Protein AF-A0A382KYK8-F1 (afdb_monomer)

pLDDT: mean 78.38, std 18.57, range [39.12, 96.62]

Solvent-accessible surface area (backbone atoms only — not comparable to full-atom values): 7156 Å² total; per-residue (Å²): 129,65,66,66,61,53,52,54,62,71,41,46,68,60,48,44,56,54,32,42,56,54,31,63,74,68,73,51,92,63,55,36,68,57,48,45,52,54,21,53,52,52,42,62,76,45,49,87,73,59,87,75,81,66,63,66,63,52,39,51,50,46,31,50,51,52,51,55,53,50,55,52,48,55,55,49,52,56,48,50,53,51,52,49,51,56,47,48,55,62,65,65,50,72,93,59,94,75,74,80,61,90,74,58,72,66,59,71,66,58,63,67,73,60,71,85,72,75,133

Mean predicted aligned error: 13.21 Å

Secondary structure (DSSP, 8-state):
-HHHHHHHHHHHHHHHHHHHHHHHHHT----HHHHHHHHHHHHHHTGGG--SS-HHHHHHHHHHHHHHHHHHHHHHHHHHHHHHHHHHHHHHS--S-PPPPTTSHHHHTTTGGGSS---

Organism: NCBI:txid408172

Sequence (119 aa):
MSNFKENLKSMYPELMRIAKRLVEKKNDEVDAADLVQKALLRALEKQNLFKGGNQTAWVITIMKNIYYDEYRKNKIEVKQEREEQENLEKVWRPKSKWKPSSSVDRAIHKDEETLDNID

Nearest PDB structures (foldseek):
  1rp3-assembly2_C  TM=6.446E-01  e=8.672E-01  Aquifex aeolicus
  7lq4-assembly1_A  TM=7.187E-01  e=2.325E+00  Rubrobacter radiotolerans
  7zmg-assembly1_P  TM=4.085E-01  e=1.420E+00  Thermochaetoides thermophila DSM 1495

Foldseek 3Di:
DVPLVVVLVVCLVVQLVVLVVVCVVVVDPDDSNVLSVVLSVVCVVCVVVCPDDDSNVVSSVSSVVVVVVVVVVVVVVVVVVVVVVVVVVVVPPPPDPDDDDPPPVVPVVPVVVPPVPDD

Structure (mmCIF, N/CA/C/O backbone):
data_AF-A0A382KYK8-F1
#
_entry.id   AF-A0A382KYK8-F1
#
loop_
_atom_site.group_PDB
_atom_site.id
_atom_site.type_symbol
_atom_site.label_atom_id
_atom_site.label_alt_id
_atom_site.label_comp_id
_atom_site.label_asym_id
_atom_site.label_entity_id
_atom_site.label_seq_id
_atom_site.pdbx_PDB_ins_code
_atom_site.Cartn_x
_atom_site.Cartn_y
_atom_site.Cartn_z
_atom_site.occupancy
_atom_site.B_iso_or_equiv
_atom_site.auth_seq_id
_atom_site.auth_comp_id
_atom_site.auth_asym_id
_atom_site.auth_atom_id
_atom_site.pdbx_PDB_model_num
ATOM 1 N N . MET A 1 1 ? -18.354 -3.290 16.861 1.00 48.41 1 MET A N 1
ATOM 2 C CA . MET A 1 1 ? -17.381 -3.594 15.783 1.00 48.41 1 MET A CA 1
ATOM 3 C C . MET A 1 1 ? -17.184 -2.456 14.761 1.00 48.41 1 MET A C 1
ATOM 5 O O . MET A 1 1 ? -16.344 -2.602 13.886 1.00 48.41 1 MET A O 1
ATOM 9 N N . SER A 1 2 ? -17.861 -1.301 14.871 1.00 60.38 2 SER A N 1
ATOM 10 C CA . SER A 1 2 ? -17.765 -0.215 13.869 1.00 60.38 2 SER A CA 1
ATOM 11 C C . SER A 1 2 ? -16.482 0.631 13.912 1.00 60.38 2 SER A C 1
ATOM 13 O O . SER A 1 2 ? -16.154 1.274 12.924 1.00 60.38 2 SER A O 1
ATOM 15 N N . ASN A 1 3 ? -15.721 0.605 15.011 1.00 81.38 3 ASN A N 1
ATOM 16 C CA . ASN A 1 3 ? -14.573 1.502 15.194 1.00 81.38 3 ASN A CA 1
ATOM 17 C C . ASN A 1 3 ? -13.416 1.207 14.210 1.00 81.38 3 ASN A C 1
ATOM 19 O O . ASN A 1 3 ? -12.821 2.119 13.652 1.00 81.38 3 ASN A O 1
ATOM 23 N N . PHE A 1 4 ? -13.153 -0.070 13.896 1.00 85.31 4 PHE A N 1
ATOM 24 C CA . PHE A 1 4 ? -12.041 -0.436 13.007 1.00 85.31 4 PHE A CA 1
ATOM 25 C C . PHE A 1 4 ? -12.234 0.071 11.571 1.00 85.31 4 PHE A C 1
ATOM 27 O O . PHE A 1 4 ? -11.308 0.634 10.991 1.00 85.31 4 PHE A O 1
ATOM 34 N N . LYS A 1 5 ? -13.436 -0.103 11.002 1.00 87.00 5 LYS A N 1
ATOM 35 C CA . LYS A 1 5 ? -13.753 0.336 9.633 1.00 87.00 5 LYS A CA 1
ATOM 36 C C . LYS A 1 5 ? -13.777 1.858 9.508 1.00 87.00 5 LYS A C 1
ATOM 38 O O . LYS A 1 5 ? -13.285 2.380 8.515 1.00 87.00 5 LYS A O 1
ATOM 43 N N . GLU A 1 6 ? -14.319 2.558 10.502 1.00 88.81 6 GLU A N 1
ATOM 44 C CA . GLU A 1 6 ? -14.318 4.026 10.512 1.00 88.81 6 GLU A CA 1
ATOM 45 C C . GLU A 1 6 ? -12.892 4.586 10.608 1.00 88.81 6 GLU A C 1
ATOM 47 O O . GLU A 1 6 ? -12.537 5.486 9.848 1.00 88.81 6 GLU A O 1
ATOM 52 N N . ASN A 1 7 ? -12.025 3.969 11.419 1.00 89.25 7 ASN A N 1
ATOM 53 C CA . ASN A 1 7 ? -10.605 4.324 11.459 1.00 89.25 7 ASN A CA 1
ATOM 54 C C . ASN A 1 7 ? -9.898 4.096 10.116 1.00 89.25 7 ASN A C 1
ATOM 56 O O . ASN A 1 7 ? -9.038 4.878 9.735 1.00 89.25 7 ASN A O 1
ATOM 60 N N . LEU A 1 8 ? -10.254 3.054 9.360 1.00 89.31 8 LEU A N 1
ATOM 61 C CA . LEU A 1 8 ? -9.674 2.847 8.028 1.00 89.31 8 LEU A CA 1
ATOM 62 C C . LEU A 1 8 ? -10.082 3.938 7.034 1.00 89.31 8 LEU A C 1
ATOM 64 O O . LEU A 1 8 ? -9.251 4.384 6.245 1.00 89.31 8 LEU A O 1
ATOM 68 N N . LYS A 1 9 ? -11.344 4.384 7.074 1.00 90.38 9 LYS A N 1
ATOM 69 C CA . LYS A 1 9 ? -11.821 5.472 6.208 1.00 90.38 9 LYS A CA 1
ATOM 70 C C . LYS A 1 9 ? -11.085 6.776 6.506 1.00 90.38 9 LYS A C 1
ATOM 72 O O . LYS A 1 9 ? -10.661 7.456 5.576 1.00 90.38 9 LYS A O 1
ATOM 77 N N . SER A 1 10 ? -10.896 7.107 7.784 1.00 92.25 10 SER A N 1
ATOM 78 C CA . SER A 1 10 ? -10.205 8.340 8.176 1.00 92.25 10 SER A CA 1
ATOM 79 C C . SER A 1 10 ? -8.714 8.337 7.813 1.00 92.25 10 SER A C 1
ATOM 81 O O . SER A 1 10 ? -8.149 9.400 7.569 1.00 92.25 10 SER A O 1
ATOM 83 N N . MET A 1 11 ? -8.086 7.162 7.692 1.00 92.25 11 MET A N 1
ATOM 84 C CA . MET A 1 11 ? -6.687 7.014 7.261 1.00 92.25 11 MET A CA 1
ATOM 85 C C . MET A 1 11 ? -6.460 7.212 5.761 1.00 92.25 11 MET A C 1
ATOM 87 O O . MET A 1 11 ? -5.315 7.407 5.347 1.00 92.25 11 MET A O 1
ATOM 91 N N . TYR A 1 12 ? -7.507 7.145 4.933 1.00 92.94 12 TYR A N 1
ATOM 92 C CA . TYR A 1 12 ? -7.371 7.161 3.473 1.00 92.94 12 TYR A CA 1
ATOM 93 C C . TYR A 1 12 ? -6.524 8.333 2.934 1.00 92.94 12 TYR A C 1
ATOM 95 O O . TYR A 1 12 ? -5.603 8.075 2.153 1.00 92.94 12 TYR A O 1
ATOM 103 N N . PRO A 1 13 ? -6.729 9.598 3.364 1.00 94.19 13 PRO A N 1
ATOM 104 C CA . PRO A 1 13 ? -5.931 10.720 2.865 1.00 94.19 13 PRO A CA 1
ATOM 105 C C . PRO A 1 13 ? -4.443 10.598 3.219 1.00 94.19 13 PRO A C 1
ATOM 107 O O . PRO A 1 13 ? -3.572 10.937 2.415 1.00 94.19 13 PRO A O 1
ATOM 110 N N . GLU A 1 14 ? -4.136 10.088 4.414 1.00 93.88 14 GLU A N 1
ATOM 111 C CA . GLU A 1 14 ? -2.758 9.907 4.867 1.00 93.88 14 GLU A CA 1
ATOM 112 C C . GLU A 1 14 ? -2.057 8.782 4.097 1.00 93.88 14 GLU A C 1
ATOM 114 O O . GLU A 1 14 ? -0.931 8.969 3.624 1.00 93.88 14 GLU A O 1
ATOM 119 N N . LEU A 1 15 ? -2.735 7.645 3.911 1.00 94.62 15 LEU A N 1
ATOM 120 C CA . LEU A 1 15 ? -2.227 6.521 3.123 1.00 94.62 15 LEU A CA 1
ATOM 121 C C . LEU A 1 15 ? -1.977 6.925 1.671 1.00 94.62 15 LEU A C 1
ATOM 123 O O . LEU A 1 15 ? -0.914 6.617 1.138 1.00 94.62 15 LEU A O 1
ATOM 127 N N . MET A 1 16 ? -2.891 7.688 1.069 1.00 95.94 16 MET A N 1
ATOM 128 C CA . MET A 1 16 ? -2.743 8.213 -0.290 1.00 95.94 16 MET A CA 1
ATOM 129 C C . MET A 1 16 ? -1.484 9.070 -0.443 1.00 95.94 16 MET A C 1
ATOM 131 O O . MET A 1 16 ? -0.712 8.883 -1.383 1.00 95.94 16 MET A O 1
ATOM 135 N N . ARG A 1 17 ? -1.227 9.984 0.501 1.00 95.81 17 ARG A N 1
ATOM 136 C CA . ARG A 1 17 ? -0.013 10.814 0.484 1.00 95.81 17 ARG A CA 1
ATOM 137 C C . ARG A 1 17 ? 1.257 9.961 0.545 1.00 95.81 17 ARG A C 1
ATOM 139 O O . ARG A 1 17 ? 2.232 10.252 -0.144 1.00 95.81 17 ARG A O 1
ATOM 146 N N . ILE A 1 18 ? 1.261 8.920 1.378 1.00 94.50 18 ILE A N 1
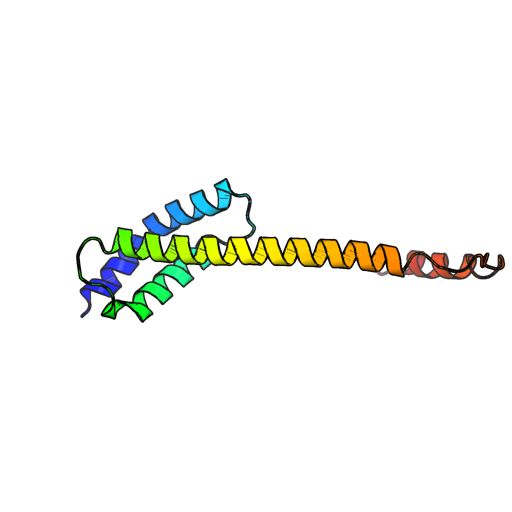ATOM 147 C CA . ILE A 1 18 ? 2.413 8.022 1.523 1.00 94.50 18 ILE A CA 1
ATOM 148 C C . ILE A 1 18 ? 2.593 7.161 0.265 1.00 94.50 18 ILE A C 1
ATOM 150 O O . ILE A 1 18 ? 3.723 7.013 -0.194 1.00 94.50 18 ILE A O 1
ATOM 154 N N . ALA A 1 19 ? 1.508 6.627 -0.299 1.00 94.69 19 ALA A N 1
ATOM 155 C CA . ALA A 1 19 ? 1.528 5.814 -1.511 1.00 94.69 19 ALA A CA 1
ATOM 156 C C . ALA A 1 19 ? 2.083 6.595 -2.708 1.00 94.69 19 ALA A C 1
ATOM 158 O O . ALA A 1 19 ? 3.018 6.123 -3.347 1.00 94.69 19 ALA A O 1
ATOM 159 N N . LYS A 1 20 ? 1.609 7.828 -2.937 1.00 94.62 20 LYS A N 1
ATOM 160 C CA . LYS A 1 20 ? 2.137 8.706 -3.998 1.00 94.62 20 LYS A CA 1
ATOM 161 C C . LYS A 1 20 ? 3.644 8.908 -3.878 1.00 94.62 20 LYS A C 1
ATOM 163 O O . LYS A 1 20 ? 4.380 8.661 -4.824 1.00 94.62 20 LYS A O 1
ATOM 168 N N . ARG A 1 21 ? 4.121 9.232 -2.671 1.00 93.38 21 ARG A N 1
ATOM 169 C CA . ARG A 1 21 ? 5.557 9.405 -2.411 1.00 93.38 21 ARG A CA 1
ATOM 170 C C . ARG A 1 21 ? 6.371 8.127 -2.654 1.00 93.38 21 ARG A C 1
ATOM 172 O O . ARG A 1 21 ? 7.545 8.215 -3.006 1.00 93.38 21 ARG A O 1
ATOM 179 N N . LEU A 1 22 ? 5.797 6.947 -2.404 1.00 90.12 22 LEU A N 1
ATOM 180 C CA . LEU A 1 22 ? 6.465 5.669 -2.669 1.00 90.12 22 LEU A CA 1
ATOM 181 C C . LEU A 1 22 ? 6.608 5.416 -4.172 1.00 90.12 22 LEU A C 1
ATOM 183 O O . LEU A 1 22 ? 7.717 5.121 -4.612 1.00 90.12 22 LEU A O 1
ATOM 187 N N . VAL A 1 23 ? 5.518 5.585 -4.923 1.00 90.19 23 VAL A N 1
ATOM 188 C CA . VAL A 1 23 ? 5.469 5.394 -6.381 1.00 90.19 23 VAL A CA 1
ATOM 189 C C . VAL A 1 23 ? 6.405 6.379 -7.089 1.00 90.19 23 VAL A C 1
ATOM 191 O O . VAL A 1 23 ? 7.269 5.966 -7.861 1.00 90.19 23 VAL A O 1
ATOM 194 N N . GLU A 1 24 ? 6.334 7.667 -6.737 1.00 88.94 24 GLU A N 1
ATOM 195 C CA . GLU A 1 24 ? 7.195 8.719 -7.301 1.00 88.94 24 GLU A CA 1
ATOM 196 C C . 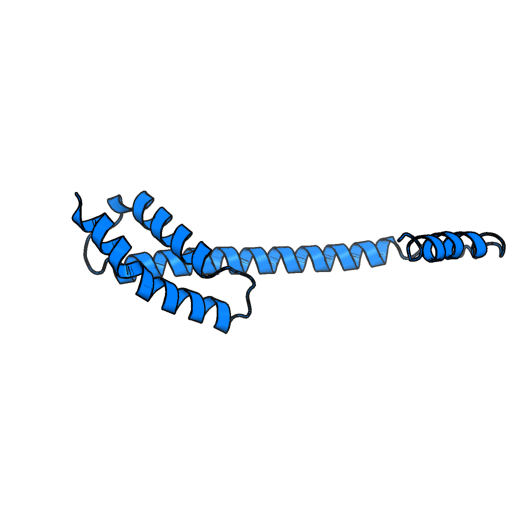GLU A 1 24 ? 8.686 8.434 -7.083 1.00 88.94 24 GLU A C 1
ATOM 198 O O . GLU A 1 24 ? 9.503 8.621 -7.980 1.00 88.94 24 GLU A O 1
ATOM 203 N N . LYS A 1 25 ? 9.069 7.951 -5.892 1.00 84.50 25 LYS A N 1
ATOM 204 C CA . LYS A 1 25 ? 10.482 7.726 -5.548 1.00 84.50 25 LYS A CA 1
ATOM 205 C C . LYS A 1 25 ? 11.153 6.678 -6.439 1.00 84.50 25 LYS A C 1
ATOM 207 O O . LYS A 1 25 ? 12.374 6.707 -6.596 1.00 84.50 25 LYS A O 1
ATOM 212 N N . LYS A 1 26 ? 10.391 5.708 -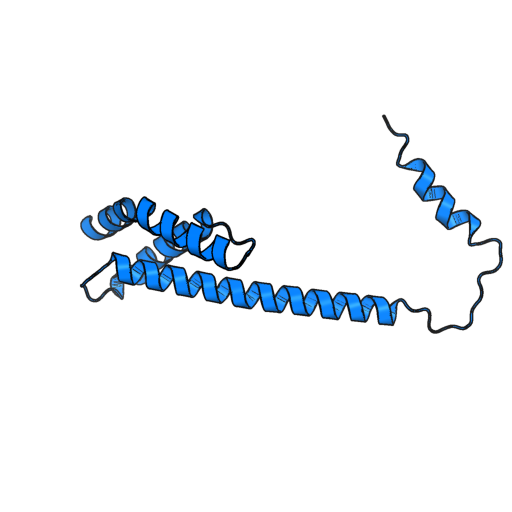6.929 1.00 77.88 26 LYS A N 1
ATOM 213 C CA . LYS A 1 26 ? 10.920 4.555 -7.659 1.00 77.88 26 LYS A CA 1
ATOM 214 C C . LYS A 1 26 ? 10.643 4.599 -9.154 1.00 77.88 26 LYS A C 1
ATOM 216 O O . LYS A 1 26 ? 11.197 3.762 -9.857 1.00 77.88 26 LYS A O 1
ATOM 221 N N . ASN A 1 27 ? 9.893 5.607 -9.608 1.00 73.12 27 ASN A N 1
ATOM 222 C CA . ASN A 1 27 ? 9.459 5.749 -10.993 1.00 73.12 27 ASN A CA 1
ATOM 223 C C . ASN A 1 27 ? 8.799 4.458 -11.509 1.00 73.12 27 ASN A C 1
ATOM 225 O O . ASN A 1 27 ? 9.095 3.999 -12.609 1.00 73.12 27 ASN A O 1
ATOM 229 N N . ASP A 1 28 ? 7.971 3.848 -10.658 1.00 74.06 28 ASP A N 1
ATOM 230 C CA . ASP A 1 28 ? 7.219 2.641 -10.990 1.00 74.06 28 ASP A CA 1
ATOM 231 C C . ASP A 1 28 ? 5.858 3.015 -11.582 1.00 74.06 28 ASP A C 1
ATOM 233 O O . ASP A 1 28 ? 5.263 4.019 -11.197 1.00 74.06 28 ASP A O 1
ATOM 237 N N . GLU A 1 29 ? 5.315 2.155 -12.440 1.00 79.50 29 GLU A N 1
ATOM 238 C CA . GLU A 1 29 ? 3.978 2.312 -13.040 1.00 79.50 29 GLU A CA 1
ATOM 239 C C . GLU A 1 29 ? 2.822 1.926 -12.097 1.00 79.50 29 GLU A C 1
ATOM 241 O O . GLU A 1 29 ? 1.664 1.863 -12.503 1.00 79.50 29 GLU A O 1
ATOM 246 N N . VAL A 1 30 ? 3.109 1.642 -10.824 1.00 83.38 30 VAL A N 1
ATOM 247 C CA . VAL A 1 30 ? 2.088 1.220 -9.857 1.00 83.38 30 VAL A CA 1
ATOM 248 C C . VAL A 1 30 ? 1.158 2.392 -9.537 1.00 83.38 30 VAL A C 1
ATOM 250 O O . VAL A 1 30 ? 1.604 3.427 -9.044 1.00 83.38 30 VAL A O 1
ATOM 253 N N . ASP A 1 31 ? -0.149 2.217 -9.731 1.00 90.62 31 ASP A N 1
ATOM 254 C CA . ASP A 1 31 ? -1.132 3.227 -9.340 1.00 90.62 31 ASP A CA 1
ATOM 255 C C . ASP A 1 31 ? -1.219 3.337 -7.805 1.00 90.62 31 ASP A C 1
ATOM 257 O O . ASP A 1 31 ? -1.561 2.390 -7.088 1.00 90.62 31 ASP A O 1
ATOM 261 N N . ALA A 1 32 ? -0.924 4.530 -7.282 1.00 93.31 32 ALA A N 1
ATOM 262 C CA . ALA A 1 32 ? -0.992 4.822 -5.855 1.00 93.31 32 ALA A CA 1
ATOM 263 C C . ALA A 1 32 ? -2.399 4.597 -5.270 1.00 93.31 32 ALA A C 1
ATOM 265 O O . ALA A 1 32 ? -2.518 4.184 -4.114 1.00 93.31 32 ALA A O 1
ATOM 266 N N . ALA A 1 33 ? -3.460 4.864 -6.036 1.00 93.69 33 ALA A N 1
ATOM 267 C CA . ALA A 1 33 ? -4.830 4.660 -5.582 1.00 93.69 33 ALA A CA 1
ATOM 268 C C . ALA A 1 33 ? -5.165 3.171 -5.448 1.00 93.69 33 ALA A C 1
ATOM 270 O O . ALA A 1 33 ? -5.773 2.765 -4.453 1.00 93.69 33 ALA A O 1
ATOM 271 N N . ASP A 1 34 ? -4.727 2.357 -6.406 1.00 94.56 34 ASP A N 1
ATOM 272 C CA . ASP A 1 34 ? -4.887 0.904 -6.366 1.00 94.56 34 ASP A CA 1
ATOM 273 C C . ASP A 1 34 ? -4.116 0.288 -5.187 1.00 94.56 34 ASP A C 1
ATOM 275 O O . ASP A 1 34 ? -4.674 -0.482 -4.400 1.00 94.56 34 ASP A O 1
ATOM 279 N N . LEU A 1 35 ? -2.873 0.728 -4.961 1.00 95.12 35 LEU A N 1
ATOM 280 C CA . LEU A 1 35 ? -2.063 0.284 -3.826 1.00 95.12 35 LEU A CA 1
ATOM 281 C C . LEU A 1 35 ? -2.757 0.537 -2.474 1.00 95.12 35 LEU A C 1
ATOM 283 O O . LEU A 1 35 ? -2.770 -0.336 -1.598 1.00 95.12 35 LEU A O 1
ATOM 287 N N . VAL A 1 36 ? -3.352 1.721 -2.290 1.00 96.62 36 VAL A N 1
ATOM 288 C CA . VAL A 1 36 ? -4.097 2.057 -1.064 1.00 96.62 36 VAL A CA 1
ATOM 289 C C . VAL A 1 36 ? -5.333 1.177 -0.919 1.00 96.62 36 VAL A C 1
ATOM 291 O O . VAL A 1 36 ? -5.581 0.653 0.170 1.00 96.62 36 VAL A O 1
ATOM 294 N N . GLN A 1 37 ? -6.098 0.981 -1.994 1.00 94.81 37 GLN A N 1
ATOM 295 C CA . GLN A 1 37 ? -7.291 0.134 -1.963 1.00 94.81 37 GLN A CA 1
ATOM 296 C C . GLN A 1 37 ? -6.949 -1.311 -1.583 1.00 94.81 37 GLN A C 1
ATOM 298 O O . GLN A 1 37 ? -7.552 -1.860 -0.655 1.00 94.81 37 GLN A O 1
ATOM 303 N N . LYS A 1 38 ? -5.923 -1.896 -2.213 1.00 96.00 38 LYS A N 1
ATOM 304 C CA . LYS A 1 38 ? -5.406 -3.231 -1.877 1.00 96.00 38 LYS A CA 1
ATOM 305 C C . LYS A 1 38 ? -4.975 -3.321 -0.415 1.00 96.00 38 LYS A C 1
ATOM 307 O O . LYS A 1 38 ? -5.307 -4.291 0.268 1.00 96.00 38 LYS A O 1
ATOM 312 N N . ALA A 1 39 ? -4.278 -2.307 0.099 1.00 96.56 39 ALA A N 1
ATOM 313 C CA . ALA A 1 39 ? -3.846 -2.275 1.493 1.00 96.56 39 ALA A CA 1
ATOM 314 C C . ALA A 1 39 ? -5.021 -2.236 2.480 1.00 96.56 39 ALA A C 1
ATOM 316 O O . ALA A 1 39 ? -5.017 -2.978 3.465 1.00 96.56 39 ALA A O 1
ATOM 317 N N . LEU A 1 40 ? -6.037 -1.412 2.213 1.00 95.31 40 LEU A N 1
ATOM 318 C CA . LEU A 1 40 ? -7.238 -1.314 3.045 1.00 95.31 40 LEU A CA 1
ATOM 319 C C . LEU A 1 40 ? -8.050 -2.613 3.027 1.00 95.31 40 LEU A C 1
ATOM 321 O O . LEU A 1 40 ? -8.456 -3.090 4.088 1.00 95.31 40 LEU A O 1
ATOM 325 N N . LEU A 1 41 ? -8.235 -3.223 1.852 1.00 95.81 41 LEU A N 1
ATOM 326 C CA . LEU A 1 41 ? -8.911 -4.515 1.718 1.00 95.81 41 LEU A CA 1
ATOM 327 C C . LEU A 1 41 ? -8.169 -5.600 2.506 1.00 95.81 41 LEU A C 1
ATOM 329 O O . LEU A 1 41 ? -8.758 -6.309 3.321 1.00 95.81 41 LEU A O 1
ATOM 333 N N . ARG A 1 42 ? -6.846 -5.662 2.348 1.00 95.75 42 ARG A N 1
ATOM 334 C CA . ARG A 1 42 ? -5.998 -6.628 3.045 1.00 95.75 42 ARG A CA 1
ATOM 335 C C . ARG A 1 42 ? -5.996 -6.429 4.559 1.00 95.75 42 ARG A C 1
ATOM 337 O O . ARG A 1 42 ? -5.940 -7.405 5.308 1.00 95.75 42 ARG A O 1
ATOM 344 N N . ALA A 1 43 ? -6.057 -5.182 5.018 1.00 95.38 43 ALA A N 1
ATOM 345 C CA . ALA A 1 43 ? -6.192 -4.850 6.430 1.00 95.38 43 ALA A CA 1
ATOM 346 C C . ALA A 1 43 ? -7.549 -5.293 6.996 1.00 95.38 43 ALA A C 1
ATOM 348 O O . ALA A 1 43 ? -7.600 -5.801 8.115 1.00 95.38 43 ALA A O 1
ATOM 349 N N . LEU A 1 44 ? -8.632 -5.147 6.224 1.00 94.12 44 LEU A N 1
ATOM 350 C CA . LEU A 1 44 ? -9.963 -5.636 6.594 1.00 94.12 44 LEU A CA 1
ATOM 351 C C . LEU A 1 44 ? -10.004 -7.162 6.701 1.00 94.12 44 LEU A C 1
ATOM 353 O O . LEU A 1 44 ? -10.505 -7.683 7.695 1.00 94.12 44 LEU A O 1
ATOM 357 N N . GLU A 1 45 ? -9.444 -7.877 5.724 1.00 95.00 45 GLU A N 1
ATOM 358 C CA . GLU A 1 45 ? -9.343 -9.345 5.752 1.00 95.00 45 GLU A CA 1
ATOM 359 C C . GLU A 1 45 ? -8.593 -9.843 6.989 1.00 95.00 45 GLU A C 1
ATOM 361 O O . GLU A 1 45 ? -8.983 -10.824 7.618 1.00 95.00 45 GLU A O 1
ATOM 366 N N . LYS A 1 46 ? -7.504 -9.153 7.341 1.00 94.56 46 LYS A N 1
ATOM 367 C CA . LYS A 1 46 ? -6.601 -9.526 8.433 1.00 94.56 46 LYS A CA 1
ATOM 368 C C . LYS A 1 46 ? -6.929 -8.843 9.756 1.00 94.56 46 LYS A C 1
ATOM 370 O O . LYS A 1 46 ? -6.098 -8.875 10.663 1.00 94.56 46 LYS A O 1
ATOM 375 N N . GLN A 1 47 ? -8.101 -8.224 9.897 1.00 93.56 47 GLN A N 1
ATOM 376 C CA . GLN A 1 47 ? -8.460 -7.466 11.102 1.00 93.56 47 GLN A CA 1
ATOM 377 C C . GLN A 1 47 ? -8.345 -8.302 12.390 1.00 93.56 47 GLN A C 1
ATOM 379 O O . GLN A 1 47 ? -8.002 -7.779 13.442 1.00 93.56 47 GLN A O 1
ATOM 384 N N . ASN A 1 48 ? -8.574 -9.616 12.306 1.00 92.62 48 ASN A N 1
ATOM 385 C CA . ASN A 1 48 ? -8.439 -10.560 13.417 1.00 92.62 48 ASN A CA 1
ATOM 386 C C . ASN A 1 48 ? -6.984 -10.763 13.882 1.00 92.62 48 ASN A C 1
ATOM 388 O O . ASN A 1 48 ? -6.757 -11.197 15.006 1.00 92.62 48 ASN A O 1
ATOM 392 N N . LEU A 1 49 ? -6.000 -10.464 13.029 1.00 93.19 49 LEU A N 1
ATOM 393 C CA . LEU A 1 49 ? -4.573 -10.530 13.355 1.00 93.19 49 LEU A CA 1
ATOM 394 C C . LEU A 1 49 ? -4.069 -9.248 14.030 1.00 93.19 49 LEU A C 1
ATOM 396 O O . LEU A 1 49 ? -2.935 -9.215 14.517 1.00 93.19 49 LEU A O 1
ATOM 400 N N . PHE A 1 50 ? -4.878 -8.187 14.051 1.00 93.12 50 PHE A N 1
ATOM 401 C CA . PHE A 1 50 ? -4.518 -6.938 14.698 1.00 93.12 50 PHE A CA 1
ATOM 402 C C . PHE A 1 50 ? -4.610 -7.088 16.222 1.00 93.12 50 PHE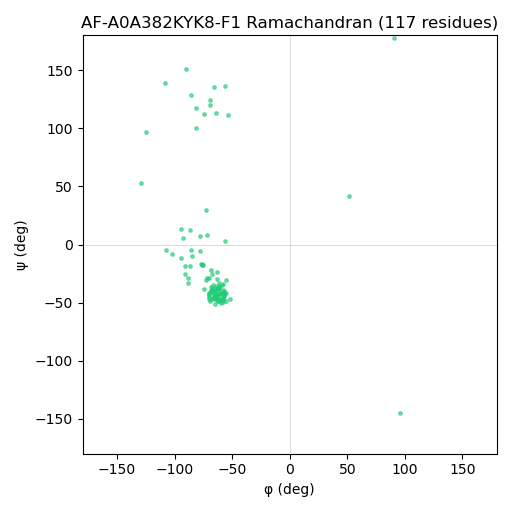 A C 1
ATOM 404 O O . PHE A 1 50 ? -5.688 -7.228 16.792 1.00 93.12 50 PHE A O 1
ATOM 411 N N . LYS A 1 51 ? -3.457 -7.036 16.895 1.00 90.38 51 LYS A N 1
ATOM 412 C CA . LYS A 1 51 ? -3.333 -7.234 18.351 1.00 90.38 51 LYS A CA 1
ATOM 413 C C . LYS A 1 51 ? -3.549 -5.953 19.177 1.00 90.38 51 LYS A C 1
ATOM 415 O O . LYS A 1 51 ? -3.226 -5.935 20.360 1.00 90.38 51 LYS A O 1
ATOM 420 N N . GLY A 1 52 ? -4.071 -4.885 18.569 1.00 86.88 52 GLY A N 1
ATOM 421 C CA . GLY A 1 52 ? -4.164 -3.554 19.179 1.00 86.88 52 GLY A CA 1
ATOM 422 C C . GLY A 1 52 ? -2.938 -2.671 18.909 1.00 86.88 52 GLY A C 1
ATOM 423 O O . GLY A 1 52 ? -1.982 -3.084 18.252 1.00 86.88 52 GLY A O 1
ATOM 424 N N . GLY A 1 53 ? -2.979 -1.427 19.394 1.00 90.75 53 GLY A N 1
ATOM 425 C CA . GLY A 1 53 ? -1.936 -0.418 19.170 1.00 90.75 53 GLY A CA 1
ATOM 426 C C . GLY A 1 53 ? -2.243 0.525 18.004 1.00 90.75 53 GLY A C 1
ATOM 427 O O . GLY A 1 53 ? -3.394 0.894 17.777 1.00 90.75 53 GLY A O 1
ATOM 428 N N . ASN A 1 54 ? -1.209 0.948 17.269 1.00 91.62 54 ASN A N 1
ATOM 429 C CA . ASN A 1 54 ? -1.358 1.906 16.173 1.00 91.62 54 ASN A CA 1
ATOM 430 C C . ASN A 1 54 ? -1.832 1.210 14.884 1.00 91.62 54 ASN A C 1
ATOM 432 O O . ASN A 1 54 ? -1.042 0.613 14.148 1.00 91.62 54 ASN A O 1
ATOM 436 N N . GLN A 1 55 ? -3.132 1.323 14.606 1.00 92.94 55 GLN A N 1
ATOM 437 C CA . GLN A 1 55 ? -3.754 0.772 13.403 1.00 92.94 55 GLN A CA 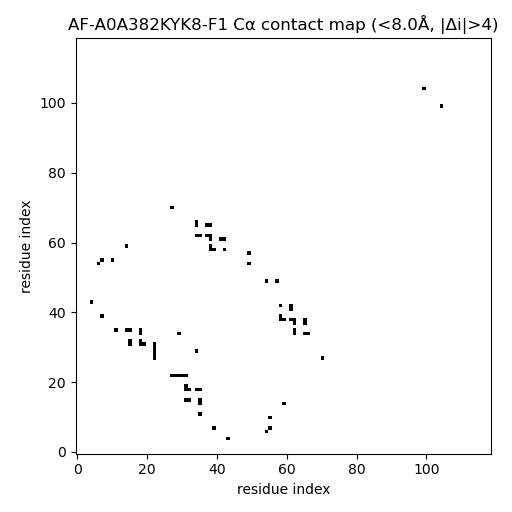1
ATOM 438 C C . GLN A 1 55 ? -3.163 1.384 12.117 1.00 92.94 55 GLN A C 1
ATOM 440 O O . GLN A 1 55 ? -2.929 0.647 11.162 1.00 92.94 55 GLN A O 1
ATOM 445 N N . THR A 1 56 ? -2.834 2.682 12.094 1.00 92.88 56 THR A N 1
ATOM 446 C CA . THR A 1 56 ? -2.266 3.355 10.911 1.00 92.88 56 THR A CA 1
ATOM 447 C C . THR A 1 56 ? -0.928 2.740 10.533 1.00 92.88 56 THR A C 1
ATOM 449 O O . THR A 1 56 ? -0.707 2.369 9.384 1.00 92.88 56 THR A O 1
ATOM 452 N N . ALA A 1 57 ? -0.040 2.569 11.514 1.00 93.88 57 ALA A N 1
ATOM 453 C CA . ALA A 1 57 ? 1.274 1.972 11.301 1.00 93.88 57 ALA A CA 1
ATOM 454 C C . ALA A 1 57 ? 1.167 0.527 10.784 1.00 93.88 57 ALA A C 1
ATOM 456 O O . ALA A 1 57 ? 1.939 0.110 9.914 1.00 93.88 57 ALA A O 1
ATOM 457 N N . TRP A 1 58 ? 0.180 -0.226 11.276 1.00 95.81 58 TRP A N 1
ATOM 458 C CA . TRP A 1 58 ? -0.079 -1.588 10.820 1.00 95.81 58 TRP A CA 1
ATOM 459 C C . TRP A 1 58 ? -0.547 -1.625 9.357 1.00 95.81 58 TRP A C 1
ATOM 461 O O . TRP A 1 58 ? 0.007 -2.378 8.556 1.00 95.81 58 TRP A O 1
ATOM 471 N N . VAL A 1 59 ? -1.479 -0.748 8.969 1.00 95.88 59 VAL A N 1
ATOM 472 C CA . VAL A 1 59 ? -1.951 -0.638 7.576 1.00 95.88 59 VAL A CA 1
ATOM 473 C C . VAL A 1 59 ? -0.840 -0.147 6.643 1.00 95.88 59 VAL A C 1
ATOM 475 O O . VAL A 1 59 ? -0.652 -0.716 5.570 1.00 95.88 59 VAL A O 1
ATOM 478 N N . ILE A 1 60 ? -0.035 0.837 7.062 1.00 95.06 60 ILE A N 1
ATOM 479 C CA . ILE A 1 60 ? 1.142 1.298 6.304 1.00 95.06 60 ILE A CA 1
ATOM 480 C C . ILE A 1 60 ? 2.126 0.145 6.068 1.00 95.06 60 ILE A C 1
ATOM 482 O O . ILE A 1 60 ? 2.713 0.044 4.991 1.00 95.06 60 ILE A O 1
ATOM 486 N N . THR A 1 61 ? 2.312 -0.734 7.055 1.00 95.81 61 THR A N 1
ATOM 487 C CA . THR A 1 61 ? 3.179 -1.913 6.909 1.00 95.81 61 THR A CA 1
ATOM 488 C C . THR A 1 61 ? 2.627 -2.879 5.861 1.00 95.81 61 THR A C 1
ATOM 490 O O . THR A 1 61 ? 3.374 -3.326 4.993 1.00 95.81 61 THR A O 1
ATOM 493 N N . ILE A 1 62 ? 1.317 -3.152 5.882 1.00 95.81 62 ILE A N 1
ATOM 494 C CA . ILE A 1 62 ? 0.653 -3.971 4.856 1.00 95.81 62 ILE A CA 1
ATOM 495 C C . ILE A 1 62 ? 0.835 -3.350 3.466 1.00 95.81 62 ILE A C 1
ATOM 497 O O . ILE A 1 62 ? 1.240 -4.049 2.541 1.00 95.81 62 ILE A O 1
ATOM 501 N N . MET A 1 63 ? 0.598 -2.043 3.337 1.00 96.56 63 MET A N 1
ATOM 502 C CA . MET A 1 63 ? 0.745 -1.305 2.081 1.00 96.56 63 MET A CA 1
ATOM 503 C C . MET A 1 63 ? 2.166 -1.414 1.516 1.00 96.56 63 MET A C 1
ATOM 505 O O . MET A 1 63 ? 2.343 -1.728 0.345 1.00 96.56 63 MET A O 1
ATOM 509 N N . LYS A 1 64 ? 3.192 -1.220 2.354 1.00 94.62 64 LYS A N 1
ATOM 510 C CA . LYS A 1 64 ? 4.595 -1.355 1.933 1.00 94.62 64 LYS A CA 1
ATOM 511 C C . LYS A 1 64 ? 4.932 -2.771 1.478 1.00 94.62 64 LYS A C 1
ATOM 513 O O . LYS A 1 64 ? 5.651 -2.922 0.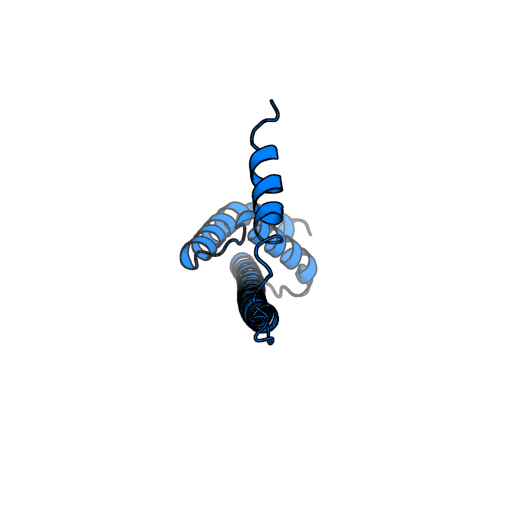499 1.00 94.62 64 LYS A O 1
ATOM 518 N N . ASN A 1 65 ? 4.420 -3.792 2.166 1.00 95.56 65 ASN A N 1
ATOM 519 C CA . ASN A 1 65 ? 4.655 -5.181 1.775 1.00 95.56 65 ASN A CA 1
ATOM 520 C C . ASN A 1 65 ? 4.065 -5.475 0.392 1.00 95.56 65 ASN A C 1
ATOM 522 O O . ASN A 1 65 ? 4.776 -6.004 -0.454 1.00 95.56 65 ASN A O 1
ATOM 526 N N . ILE A 1 66 ? 2.817 -5.057 0.143 1.00 94.69 66 ILE A N 1
ATOM 527 C CA . ILE A 1 66 ? 2.173 -5.199 -1.173 1.00 94.69 66 ILE A CA 1
ATOM 528 C C . ILE A 1 66 ? 3.004 -4.492 -2.247 1.00 94.69 66 ILE A C 1
ATOM 530 O O . ILE A 1 66 ? 3.364 -5.108 -3.244 1.00 94.69 66 ILE A O 1
ATOM 534 N N . TYR A 1 67 ? 3.390 -3.240 -2.001 1.00 94.19 67 TYR A N 1
ATOM 535 C CA . TYR A 1 67 ? 4.203 -2.467 -2.937 1.00 94.19 67 TYR A CA 1
ATOM 536 C C . TYR A 1 67 ? 5.543 -3.146 -3.263 1.00 94.19 67 TYR A C 1
ATOM 538 O O . TYR A 1 67 ? 5.924 -3.240 -4.424 1.00 94.19 67 TYR A O 1
ATOM 546 N N . TYR A 1 68 ? 6.269 -3.657 -2.262 1.00 91.62 68 TYR A N 1
ATOM 547 C CA . TYR A 1 68 ? 7.535 -4.352 -2.513 1.00 91.62 68 TYR A CA 1
ATOM 548 C C . TYR A 1 68 ? 7.355 -5.705 -3.204 1.00 91.62 68 TYR A C 1
ATOM 550 O O . TYR A 1 68 ? 8.259 -6.145 -3.918 1.00 91.62 68 TYR A O 1
ATOM 558 N N . ASP A 1 69 ? 6.228 -6.379 -2.993 1.00 91.31 69 ASP A N 1
ATOM 559 C CA . ASP A 1 69 ? 5.898 -7.607 -3.708 1.00 91.31 69 ASP A CA 1
ATOM 560 C C . ASP A 1 69 ? 5.639 -7.317 -5.190 1.00 91.31 69 ASP A C 1
ATOM 562 O O . ASP A 1 69 ? 6.230 -7.979 -6.041 1.00 91.31 69 ASP A O 1
ATOM 566 N N . GLU A 1 70 ? 4.839 -6.296 -5.502 1.00 89.56 70 GLU A N 1
ATOM 567 C CA . GLU A 1 70 ? 4.568 -5.859 -6.880 1.00 89.56 70 GLU A CA 1
ATOM 568 C C . GLU A 1 70 ? 5.833 -5.342 -7.567 1.00 89.56 70 GLU A C 1
ATOM 570 O O . GLU A 1 70 ? 6.184 -5.808 -8.646 1.00 89.56 70 GLU A O 1
ATOM 575 N N . TYR A 1 71 ? 6.611 -4.494 -6.892 1.00 87.75 71 TYR A N 1
ATOM 576 C CA . TYR A 1 71 ? 7.886 -4.000 -7.412 1.00 87.75 71 TYR A CA 1
ATOM 577 C C . TYR A 1 71 ? 8.848 -5.132 -7.798 1.00 87.75 71 TYR A C 1
ATOM 579 O O . TYR A 1 71 ? 9.533 -5.074 -8.821 1.00 87.75 71 TYR A O 1
ATOM 587 N N . ARG A 1 72 ? 8.928 -6.185 -6.971 1.00 86.06 72 ARG A N 1
ATOM 588 C CA . ARG A 1 72 ? 9.782 -7.342 -7.264 1.00 86.06 72 ARG A CA 1
ATOM 589 C C . ARG A 1 72 ? 9.274 -8.135 -8.463 1.00 86.06 72 ARG A C 1
ATOM 591 O O . ARG A 1 72 ? 10.109 -8.570 -9.249 1.00 86.06 72 ARG A O 1
ATOM 598 N N . LYS A 1 73 ? 7.956 -8.311 -8.601 1.00 85.38 73 LYS A N 1
ATOM 599 C CA . LYS A 1 73 ? 7.348 -9.006 -9.745 1.00 85.38 73 LYS A CA 1
ATOM 600 C C . LYS A 1 73 ? 7.587 -8.252 -11.045 1.00 85.38 73 LYS A C 1
ATOM 602 O O . LYS A 1 73 ? 8.199 -8.827 -11.935 1.00 85.38 73 LYS A O 1
ATOM 607 N N . ASN A 1 74 ? 7.275 -6.957 -11.087 1.00 84.44 74 ASN A N 1
ATOM 608 C CA . ASN A 1 74 ? 7.469 -6.132 -12.283 1.00 84.44 74 ASN A CA 1
ATOM 609 C C . ASN A 1 74 ? 8.935 -6.157 -12.741 1.00 84.44 74 ASN A C 1
ATOM 611 O O . ASN A 1 74 ? 9.233 -6.281 -13.921 1.00 84.44 74 ASN A O 1
ATOM 615 N N . LYS A 1 75 ? 9.890 -6.113 -11.802 1.00 82.62 75 LYS A N 1
ATOM 616 C CA . LYS A 1 75 ? 11.317 -6.209 -12.142 1.00 82.62 75 LYS A CA 1
ATOM 617 C C . LYS A 1 75 ? 11.713 -7.579 -12.712 1.00 82.62 75 LYS A C 1
ATOM 619 O O . LYS A 1 75 ? 12.632 -7.647 -13.528 1.00 82.62 75 LYS A O 1
ATOM 624 N N . ILE A 1 76 ? 11.095 -8.660 -12.237 1.00 81.25 76 ILE A N 1
ATOM 625 C CA . ILE A 1 76 ? 11.322 -10.011 -12.763 1.00 81.25 76 ILE A CA 1
ATOM 626 C C . ILE A 1 76 ? 10.724 -10.124 -14.167 1.00 81.25 76 ILE A C 1
ATOM 628 O O . ILE A 1 76 ? 11.432 -10.568 -15.063 1.00 81.25 76 ILE A O 1
ATOM 632 N N . GLU A 1 77 ? 9.491 -9.661 -14.364 1.00 79.75 77 GLU A N 1
ATOM 633 C CA . GLU A 1 77 ? 8.785 -9.681 -15.652 1.00 79.75 77 GLU A CA 1
ATOM 634 C C . GLU A 1 77 ? 9.549 -8.878 -16.712 1.00 79.75 77 GLU A C 1
ATOM 636 O O . GLU A 1 77 ? 9.944 -9.435 -17.729 1.00 79.75 77 GLU A O 1
ATOM 641 N N . VAL A 1 78 ? 9.944 -7.635 -16.410 1.00 77.81 78 VAL A N 1
ATOM 642 C CA . VAL A 1 78 ? 10.769 -6.804 -17.312 1.00 77.81 78 VAL A CA 1
ATOM 643 C C . VAL A 1 78 ? 12.105 -7.472 -17.660 1.00 77.81 78 VAL A C 1
ATOM 645 O O . VAL A 1 78 ? 12.639 -7.305 -18.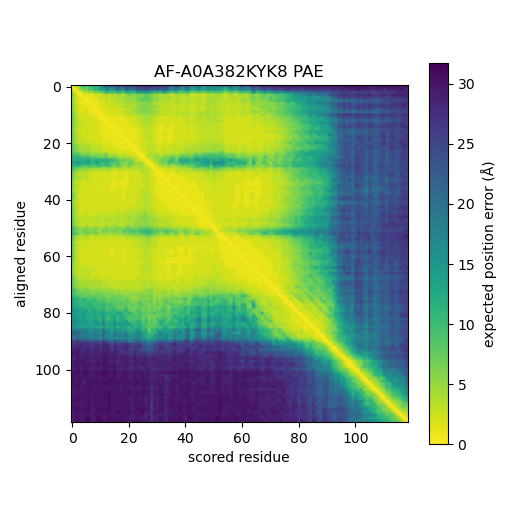760 1.00 77.81 78 VAL A O 1
ATOM 648 N N . LYS A 1 79 ? 12.696 -8.222 -16.721 1.00 78.12 79 LYS A N 1
ATOM 649 C CA . LYS A 1 79 ? 13.928 -8.972 -16.989 1.00 78.12 79 LYS A CA 1
ATOM 650 C C . LYS A 1 79 ? 13.661 -10.149 -17.934 1.00 78.12 79 LYS A C 1
ATOM 652 O O . LYS A 1 79 ? 14.459 -10.358 -18.842 1.00 78.12 79 LYS A O 1
ATOM 657 N N . GLN A 1 80 ? 12.572 -10.886 -17.725 1.00 79.88 80 GLN A N 1
ATOM 658 C CA . GLN A 1 80 ? 12.176 -12.014 -18.569 1.00 79.88 80 GLN A CA 1
ATOM 659 C C . GLN A 1 80 ? 11.835 -11.552 -19.985 1.00 79.88 80 GLN A C 1
ATOM 661 O O . GLN A 1 80 ? 12.389 -12.093 -20.933 1.00 79.88 80 GLN A O 1
ATOM 666 N N . GLU A 1 81 ? 11.046 -10.488 -20.129 1.00 77.25 81 GLU A N 1
ATOM 667 C CA . GLU A 1 81 ? 10.721 -9.890 -21.427 1.00 77.25 81 GLU A CA 1
ATOM 668 C C . GLU A 1 81 ? 11.982 -9.459 -22.180 1.00 77.25 81 GLU A C 1
ATOM 670 O O . GLU A 1 81 ? 12.121 -9.722 -23.370 1.00 77.25 81 GLU A O 1
ATOM 675 N N . ARG A 1 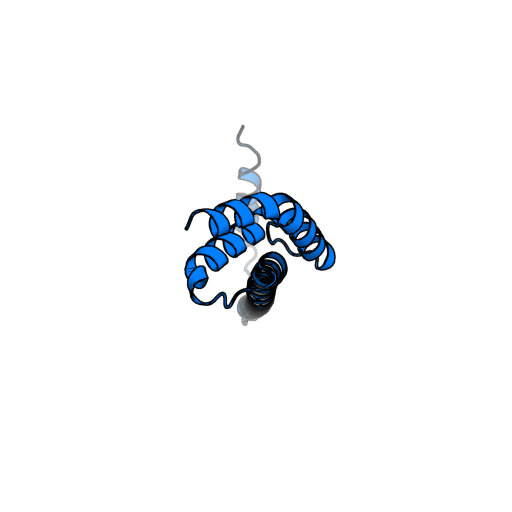82 ? 12.952 -8.843 -21.491 1.00 76.44 82 ARG A N 1
ATOM 676 C CA . ARG A 1 82 ? 14.236 -8.472 -22.103 1.00 76.44 82 ARG A CA 1
ATOM 677 C C . ARG A 1 82 ? 15.021 -9.696 -22.583 1.00 76.44 82 ARG A C 1
ATOM 679 O O . ARG A 1 82 ? 15.581 -9.660 -23.675 1.00 76.44 82 ARG A O 1
ATOM 686 N N . GLU A 1 83 ? 15.094 -10.749 -21.771 1.00 76.69 83 GLU A N 1
ATOM 687 C CA . GLU A 1 83 ? 15.770 -12.001 -22.139 1.00 76.69 83 GLU A CA 1
ATOM 688 C C . GLU A 1 83 ? 15.056 -12.704 -23.305 1.00 76.69 83 GLU A C 1
ATOM 690 O O . GLU A 1 83 ? 15.712 -13.241 -24.197 1.00 76.69 83 GLU A O 1
ATOM 695 N N . GLU A 1 84 ? 13.725 -12.669 -23.337 1.00 79.69 84 GLU A N 1
ATOM 696 C CA . GLU A 1 84 ? 12.907 -13.185 -24.435 1.00 79.69 84 GLU A CA 1
ATOM 697 C C . GLU A 1 84 ? 13.121 -12.393 -25.723 1.00 79.69 84 GLU A C 1
ATOM 699 O O . GLU A 1 84 ? 13.367 -13.006 -26.756 1.00 79.69 84 GLU A O 1
ATOM 704 N N . GLN A 1 85 ? 13.121 -11.059 -25.669 1.00 67.38 85 GLN A N 1
ATOM 705 C CA . GLN A 1 85 ? 13.436 -10.188 -26.808 1.00 67.38 85 GLN A CA 1
ATOM 706 C C . GLN A 1 85 ? 14.838 -10.488 -27.357 1.00 67.38 85 GLN A C 1
ATOM 708 O O . GLN A 1 85 ? 14.997 -10.734 -28.550 1.00 67.38 85 GLN A O 1
ATOM 713 N N . GLU A 1 86 ? 15.849 -10.578 -26.488 1.00 73.31 86 GLU A N 1
ATOM 714 C CA . GLU A 1 86 ? 17.218 -10.924 -26.891 1.00 73.31 86 GLU A CA 1
ATOM 715 C C . GLU A 1 86 ? 17.295 -12.338 -27.501 1.00 73.31 86 GLU A C 1
ATOM 717 O O . GLU A 1 86 ? 18.016 -12.582 -28.473 1.00 73.31 86 GLU A O 1
ATOM 722 N N . ASN A 1 87 ? 16.542 -13.296 -26.955 1.00 77.75 87 ASN A N 1
ATOM 723 C CA . ASN A 1 87 ? 16.458 -14.646 -27.505 1.00 77.75 87 ASN A CA 1
ATOM 724 C C . ASN A 1 87 ? 15.733 -14.673 -28.855 1.00 77.75 87 ASN A C 1
ATOM 726 O O . ASN A 1 87 ? 16.201 -15.357 -29.764 1.00 77.75 87 ASN A O 1
ATOM 730 N N . LEU A 1 88 ? 14.645 -13.921 -29.022 1.00 70.31 88 LEU A N 1
ATOM 731 C CA . LEU A 1 88 ? 13.928 -13.776 -30.288 1.00 70.31 88 LEU A CA 1
ATOM 732 C C . LEU A 1 88 ? 14.819 -13.120 -31.347 1.00 70.31 88 LEU A C 1
ATOM 734 O O . LEU A 1 88 ? 14.896 -13.638 -32.456 1.00 70.31 88 LEU A O 1
ATOM 738 N N . GLU A 1 89 ? 15.583 -12.078 -31.006 1.00 66.06 89 GLU A N 1
ATOM 739 C CA . GLU A 1 89 ? 16.587 -11.480 -31.900 1.00 66.06 89 GLU A CA 1
ATOM 740 C C . GLU A 1 89 ? 17.670 -12.492 -32.315 1.00 66.06 89 GLU A C 1
ATOM 742 O O . GLU A 1 89 ? 18.068 -12.565 -33.484 1.00 66.06 89 GLU A O 1
ATOM 747 N N . LYS A 1 90 ? 18.146 -13.323 -31.377 1.00 62.69 90 LYS A N 1
ATOM 748 C CA . LYS A 1 90 ? 19.127 -14.387 -31.662 1.00 62.69 90 LYS A CA 1
ATOM 749 C C . LYS A 1 90 ? 18.555 -15.508 -32.526 1.00 62.69 90 LYS A C 1
ATOM 751 O O . LYS A 1 90 ? 19.289 -16.068 -33.342 1.00 62.69 90 LYS A O 1
ATOM 756 N N . VAL A 1 91 ? 17.286 -15.863 -32.330 1.00 62.31 91 VAL A N 1
ATOM 757 C CA . VAL A 1 91 ? 16.574 -16.890 -33.106 1.00 62.31 91 VAL A CA 1
ATOM 758 C C . VAL A 1 91 ? 16.225 -16.370 -34.501 1.00 62.31 91 VAL A C 1
ATOM 760 O O . VAL A 1 91 ? 16.355 -17.116 -35.471 1.00 62.31 91 VAL A O 1
ATOM 763 N N . TRP A 1 92 ? 15.845 -15.096 -34.619 1.00 55.22 92 TRP A N 1
ATOM 764 C CA . TRP A 1 92 ? 15.483 -14.454 -35.881 1.00 55.22 92 TRP A CA 1
ATOM 765 C C . TRP A 1 92 ? 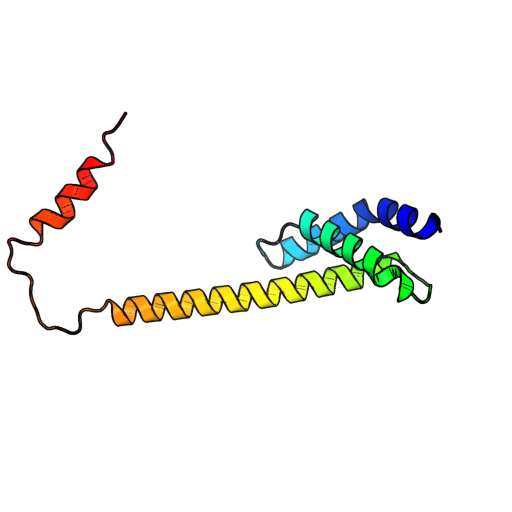16.693 -14.103 -36.754 1.00 55.22 92 TRP A C 1
ATOM 767 O O . TRP A 1 92 ? 16.530 -13.951 -37.963 1.00 55.22 92 TRP A O 1
ATOM 777 N N . ARG A 1 93 ? 17.925 -14.067 -36.213 1.00 51.12 93 ARG A N 1
ATOM 778 C CA . ARG A 1 93 ? 19.144 -14.062 -37.045 1.00 51.12 93 ARG A CA 1
ATOM 779 C C . ARG A 1 93 ? 19.099 -15.260 -38.004 1.00 51.12 93 ARG A C 1
ATOM 781 O O . ARG A 1 93 ? 19.262 -16.398 -37.548 1.00 51.12 93 ARG A O 1
ATOM 788 N N . PRO A 1 94 ? 18.948 -15.054 -39.326 1.00 49.97 94 PRO A N 1
ATOM 789 C CA . PRO A 1 94 ? 18.837 -16.168 -40.252 1.00 49.97 94 PRO A CA 1
ATOM 790 C C . PRO A 1 94 ? 20.149 -16.956 -40.218 1.00 49.97 94 PRO A C 1
ATOM 792 O O . PRO A 1 94 ? 21.198 -16.458 -40.624 1.00 49.97 94 PRO A O 1
ATOM 795 N N . LYS A 1 95 ? 20.121 -18.202 -39.729 1.00 49.78 95 LYS A N 1
ATOM 796 C CA . LYS A 1 95 ? 21.317 -19.067 -39.659 1.00 49.78 95 LYS A CA 1
ATOM 797 C C . LYS A 1 95 ? 21.791 -19.581 -41.024 1.00 49.78 95 LYS A C 1
ATOM 799 O O . LYS A 1 95 ? 22.686 -20.420 -41.087 1.00 49.78 95 LYS A O 1
ATOM 804 N N . SER A 1 96 ? 21.215 -19.096 -42.121 1.00 53.41 96 SER A N 1
ATOM 805 C CA . SER A 1 96 ? 21.580 -19.508 -43.472 1.00 53.41 96 SER A CA 1
ATOM 806 C C . SER A 1 96 ? 22.331 -18.389 -44.198 1.00 53.41 96 SER A C 1
ATOM 808 O O . SER A 1 96 ? 21.959 -17.223 -44.126 1.00 53.41 96 SER A O 1
ATOM 810 N N . LYS A 1 97 ? 23.378 -18.748 -44.953 1.00 46.34 97 LYS A N 1
ATOM 811 C CA . LYS A 1 97 ? 24.042 -17.868 -45.938 1.00 46.34 97 LYS A CA 1
ATOM 812 C C . LYS A 1 97 ? 23.178 -17.659 -47.194 1.00 46.34 97 LYS A C 1
ATOM 814 O O . LYS A 1 97 ? 23.709 -17.530 -48.296 1.00 46.34 97 LYS A O 1
ATOM 819 N N . TRP A 1 98 ? 21.857 -17.711 -47.069 1.00 39.12 98 TRP A N 1
ATOM 820 C CA . TRP A 1 98 ? 20.972 -17.572 -48.211 1.00 39.12 98 TRP A CA 1
ATOM 821 C C . TRP A 1 98 ? 20.803 -16.087 -48.531 1.00 39.12 98 TRP A C 1
ATOM 823 O O . TRP A 1 98 ? 20.334 -15.316 -47.696 1.00 39.12 98 TRP A O 1
ATOM 833 N N . LYS A 1 99 ? 21.233 -15.673 -49.726 1.00 50.03 99 LYS A N 1
ATOM 834 C CA . LYS A 1 99 ? 20.898 -14.353 -50.264 1.00 50.03 99 LYS A CA 1
ATOM 835 C C . LYS A 1 99 ? 19.547 -14.456 -50.971 1.00 50.03 99 LYS A C 1
ATOM 837 O O . LYS A 1 99 ? 19.421 -15.327 -51.835 1.00 50.03 99 LYS A O 1
ATOM 842 N N . PRO A 1 100 ? 18.576 -13.581 -50.661 1.00 47.44 100 PRO A N 1
ATOM 843 C CA . PRO A 1 100 ? 17.338 -13.517 -51.418 1.00 47.44 100 PRO A CA 1
ATOM 844 C C . PRO A 1 100 ? 17.624 -13.269 -52.898 1.00 47.44 100 PRO A C 1
ATOM 846 O O . PRO A 1 100 ? 18.467 -12.445 -53.255 1.00 47.44 100 PRO A O 1
ATOM 849 N N . SER A 1 101 ? 16.929 -13.997 -53.771 1.00 56.16 101 SER A N 1
ATOM 850 C CA . SER A 1 101 ? 16.862 -13.624 -55.183 1.00 56.16 101 SER A CA 1
ATOM 851 C C . SER A 1 101 ? 16.108 -12.297 -55.289 1.00 56.16 101 SER A C 1
ATOM 853 O O . SER A 1 101 ? 15.062 -12.136 -54.658 1.00 56.16 101 SER A O 1
ATOM 855 N N . SER A 1 102 ? 16.620 -11.370 -56.101 1.00 52.50 102 SER A N 1
ATOM 856 C CA . SER A 1 102 ? 16.202 -9.962 -56.246 1.00 52.50 102 SER A CA 1
ATOM 857 C C . SER A 1 102 ? 14.725 -9.715 -56.609 1.00 52.50 102 SER A C 1
ATOM 859 O O . SER A 1 102 ? 14.322 -8.575 -56.841 1.00 52.50 102 SER A O 1
ATOM 861 N N . SER A 1 103 ? 13.906 -10.764 -56.700 1.00 52.03 103 SER A N 1
ATOM 862 C CA . SER A 1 103 ? 12.456 -10.671 -56.888 1.00 52.03 103 SER A CA 1
ATOM 863 C C . SER A 1 103 ? 11.658 -10.632 -55.581 1.00 52.03 103 SER A C 1
ATOM 865 O O . SER A 1 103 ? 10.516 -10.187 -55.620 1.00 52.03 103 SER A O 1
ATOM 867 N N . VAL A 1 104 ? 12.220 -11.050 -54.437 1.00 52.06 104 VAL A N 1
ATOM 868 C CA . VAL A 1 104 ? 11.461 -11.153 -53.169 1.00 52.06 104 VAL A CA 1
ATOM 869 C C . VAL A 1 104 ? 11.462 -9.846 -52.362 1.00 52.06 104 VAL A C 1
ATOM 871 O O . VAL A 1 104 ? 10.461 -9.534 -51.724 1.00 52.06 104 VAL A O 1
ATOM 874 N N . ASP A 1 105 ? 12.505 -9.013 -52.476 1.00 50.19 105 ASP A N 1
ATOM 875 C CA . ASP A 1 105 ? 12.579 -7.718 -51.767 1.00 50.19 105 ASP A CA 1
ATOM 876 C C . ASP A 1 105 ? 11.483 -6.727 -52.199 1.00 50.19 105 ASP A C 1
ATOM 878 O O . ASP A 1 105 ? 11.093 -5.839 -51.446 1.00 50.19 105 ASP A O 1
ATOM 882 N N . ARG A 1 106 ? 10.934 -6.888 -53.409 1.00 45.66 106 ARG A N 1
ATOM 883 C CA . ARG A 1 106 ? 9.923 -5.971 -53.956 1.00 45.66 106 ARG A CA 1
ATOM 884 C C . ARG A 1 106 ? 8.521 -6.169 -53.372 1.00 45.66 106 ARG A C 1
ATOM 886 O O . ARG A 1 106 ? 7.678 -5.300 -53.563 1.00 45.66 106 ARG A O 1
ATOM 893 N N . ALA A 1 107 ? 8.260 -7.305 -52.725 1.00 51.12 107 ALA A N 1
ATOM 894 C CA . ALA A 1 107 ? 6.944 -7.619 -52.171 1.00 51.12 107 ALA A CA 1
ATOM 895 C C . ALA A 1 107 ? 6.777 -7.096 -50.737 1.00 51.12 107 ALA A C 1
ATOM 897 O O . ALA A 1 107 ? 5.695 -6.653 -50.384 1.00 51.12 107 ALA A O 1
ATOM 898 N N . ILE A 1 108 ? 7.851 -7.074 -49.942 1.00 46.91 108 ILE A N 1
ATOM 899 C CA . ILE A 1 108 ? 7.779 -6.731 -48.511 1.00 46.91 108 ILE A CA 1
ATOM 900 C C . ILE A 1 108 ? 7.525 -5.227 -48.296 1.00 46.91 108 ILE A C 1
ATOM 902 O O . ILE A 1 108 ? 6.834 -4.852 -47.360 1.00 46.91 108 ILE A O 1
ATOM 906 N N . HIS A 1 109 ? 7.994 -4.365 -49.203 1.00 44.66 109 HIS A N 1
ATOM 907 C CA . HIS A 1 109 ? 7.749 -2.918 -49.128 1.00 44.66 109 HIS A CA 1
ATOM 908 C C . HIS A 1 109 ? 6.432 -2.452 -49.762 1.00 44.66 109 HIS A C 1
ATOM 910 O O . HIS A 1 109 ? 6.124 -1.267 -49.697 1.00 44.66 109 HIS A O 1
ATOM 916 N N . LYS A 1 110 ? 5.657 -3.339 -50.400 1.00 45.41 110 LYS A N 1
ATOM 917 C CA . LYS A 1 110 ? 4.418 -2.929 -51.082 1.00 45.41 110 LYS A CA 1
ATOM 918 C C . LYS A 1 110 ? 3.201 -2.902 -50.154 1.00 45.41 110 LYS A C 1
ATOM 920 O O . LYS A 1 110 ? 2.218 -2.239 -50.472 1.00 45.41 110 LYS A O 1
ATOM 925 N N . ASP A 1 111 ? 3.292 -3.578 -49.013 1.00 44.69 111 ASP A N 1
ATOM 926 C CA . ASP A 1 111 ? 2.179 -3.707 -48.074 1.00 44.69 111 ASP A CA 1
ATOM 927 C C . ASP A 1 111 ? 2.186 -2.587 -47.012 1.00 44.69 111 ASP A C 1
ATOM 929 O O . ASP A 1 111 ? 1.121 -2.193 -46.542 1.00 44.69 111 ASP A O 1
ATOM 933 N N . GLU A 1 112 ? 3.345 -1.989 -46.701 1.00 46.69 112 GLU A N 1
ATOM 934 C CA . GLU A 1 112 ? 3.445 -0.849 -45.767 1.00 46.69 112 GLU A CA 1
ATOM 935 C C . GLU A 1 112 ? 2.888 0.462 -46.351 1.00 46.69 112 GLU A C 1
ATOM 937 O O . GLU A 1 112 ? 2.338 1.277 -45.619 1.00 46.69 112 GLU A O 1
ATOM 942 N N . GLU A 1 113 ? 2.936 0.652 -47.673 1.00 47.56 113 GLU A N 1
ATOM 943 C CA . GLU A 1 113 ? 2.481 1.891 -48.330 1.00 47.56 113 GLU A CA 1
ATOM 944 C C . GLU A 1 113 ? 0.941 1.986 -48.464 1.00 47.56 113 GLU A C 1
ATOM 946 O O . GLU A 1 113 ? 0.409 3.008 -48.897 1.00 47.56 113 GLU A O 1
ATOM 951 N N . THR A 1 114 ? 0.199 0.933 -48.090 1.00 51.06 114 THR A N 1
ATOM 952 C CA . THR A 1 114 ? -1.271 0.872 -48.252 1.00 51.06 114 THR A CA 1
ATOM 953 C C . THR A 1 114 ? -2.077 1.122 -46.977 1.00 51.06 114 THR A C 1
ATOM 955 O O . THR A 1 114 ? -3.293 1.281 -47.069 1.00 51.06 114 THR A O 1
ATOM 958 N N . LEU A 1 115 ? -1.441 1.206 -45.803 1.00 46.59 115 LEU A N 1
ATOM 959 C CA . LEU A 1 115 ? -2.151 1.413 -44.530 1.00 46.59 115 LEU A CA 1
ATOM 960 C C . LEU A 1 115 ? -2.247 2.884 -44.093 1.00 46.59 115 LEU A C 1
ATOM 962 O O . LEU A 1 115 ? -3.067 3.192 -43.234 1.00 46.59 115 LEU A O 1
ATOM 966 N N . ASP A 1 116 ? -1.500 3.785 -44.735 1.00 49.12 116 ASP A N 1
ATOM 967 C CA . ASP A 1 116 ? -1.529 5.232 -44.459 1.00 49.12 116 ASP A CA 1
ATOM 968 C C . ASP A 1 116 ? -2.518 6.019 -45.354 1.00 49.12 116 ASP A C 1
ATOM 970 O O . ASP A 1 116 ? -2.573 7.243 -45.282 1.00 49.12 116 ASP A O 1
ATOM 974 N N . ASN A 1 117 ? -3.323 5.348 -46.193 1.00 50.31 117 ASN A N 1
ATOM 975 C CA . ASN A 1 117 ? -4.310 5.984 -47.090 1.00 50.31 117 ASN A CA 1
ATOM 976 C C . ASN A 1 117 ? -5.717 5.370 -46.964 1.00 50.31 117 ASN A C 1
ATOM 978 O O . ASN A 1 117 ? -6.327 4.966 -47.958 1.00 50.31 117 ASN A O 1
ATOM 982 N N . ILE A 1 118 ? -6.242 5.296 -45.743 1.00 46.25 118 ILE A N 1
ATOM 983 C CA . ILE A 1 118 ? -7.670 5.055 -45.501 1.00 46.25 118 ILE A CA 1
ATOM 984 C C . ILE A 1 118 ? -8.175 6.197 -44.613 1.00 46.25 118 ILE A C 1
ATOM 986 O O . ILE A 1 118 ? -7.979 6.165 -43.400 1.00 46.25 118 ILE A O 1
ATOM 990 N N . ASP A 1 119 ? -8.771 7.209 -45.250 1.00 46.25 119 ASP A N 1
ATOM 991 C CA . ASP A 1 119 ? -9.727 8.131 -44.615 1.00 46.25 119 ASP A CA 1
ATOM 992 C C . ASP A 1 119 ? -11.032 7.392 -44.263 1.00 46.25 119 ASP A C 1
ATOM 994 O O . ASP A 1 119 ? -11.491 6.564 -45.092 1.00 46.25 119 ASP A O 1
#

InterPro domains:
  IPR007627 RNA polymerase sigma-70 region 2 [PF04542] (10-75)
  IPR013325 RNA polymerase sigma factor, region 2 [SSF88946] (4-89)
  IPR039425 RNA polymerase sigma-70-like [PTHR43133] (4-106)

Radius of gyration: 25.72 Å; Cα contacts (8 Å, |Δi|>4): 41; chains: 1; bounding box: 42×30×76 Å